Protein AF-A0A2Z6NXZ6-F1 (afdb_monomer)

Mean predicted aligned error: 5.35 Å

Sequence (61 aa):
MMFFYYALSPYRVENSSEPWPIILWLPGGPGLSGGLGNFEEIGPLDANLKPRNFTWTIQL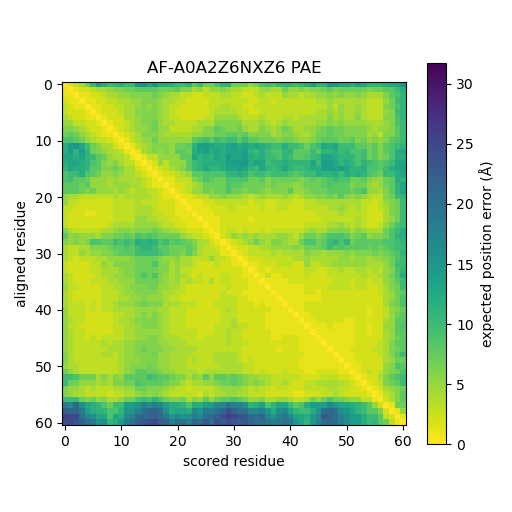E

Foldseek 3Di:
DDDDDDDAAPDDDPDPVDDDDDDDDDDDDPPDDCVCCQAPNAHQHHPVRHGDCHHPRDDDD

Organism: Trifolium subterraneum (NCBI:txid3900)

Secondary structure (DSSP, 8-state):
---------SS----TTSPPPP------STT--HHHIIIIIISSB-TTSPBPS--SS----

Structure (mmCIF, N/CA/C/O backbone):
data_AF-A0A2Z6NXZ6-F1
#
_entry.id   AF-A0A2Z6NXZ6-F1
#
loop_
_atom_site.group_PDB
_atom_site.id
_atom_site.type_symbol
_atom_site.label_atom_id
_atom_site.label_alt_id
_atom_site.label_comp_id
_atom_site.label_asym_id
_atom_site.label_entity_id
_atom_site.label_seq_id
_atom_site.pdbx_PDB_ins_code
_atom_site.Cartn_x
_atom_site.Cartn_y
_atom_site.Cartn_z
_atom_site.occupancy
_atom_site.B_iso_or_equiv
_atom_site.auth_seq_id
_atom_site.auth_comp_id
_atom_site.auth_asym_id
_atom_site.auth_atom_id
_atom_site.pdbx_PDB_model_num
ATOM 1 N N . MET A 1 1 ? 12.342 12.968 -2.775 1.00 75.94 1 MET A N 1
ATOM 2 C CA . MET A 1 1 ? 10.884 13.159 -2.620 1.00 75.94 1 MET A CA 1
ATOM 3 C C . MET A 1 1 ? 10.285 11.804 -2.288 1.00 75.94 1 MET A C 1
ATOM 5 O O . MET A 1 1 ? 10.628 10.856 -2.982 1.00 75.94 1 MET A O 1
ATOM 9 N N . MET A 1 2 ? 9.486 11.696 -1.227 1.00 85.12 2 MET A N 1
ATOM 10 C CA . MET A 1 2 ? 8.829 10.444 -0.828 1.00 85.12 2 MET A CA 1
ATOM 11 C C . MET A 1 2 ? 7.351 10.525 -1.207 1.00 85.12 2 MET A C 1
ATOM 13 O O . MET A 1 2 ? 6.718 11.543 -0.934 1.00 85.12 2 MET A O 1
ATOM 17 N N . PHE A 1 3 ? 6.815 9.471 -1.816 1.00 88.12 3 PHE A N 1
ATOM 18 C CA . PHE A 1 3 ? 5.398 9.364 -2.153 1.00 88.12 3 PHE A CA 1
ATOM 19 C C . PHE A 1 3 ? 4.775 8.220 -1.362 1.00 88.12 3 PHE A C 1
ATOM 21 O O . PHE A 1 3 ? 5.377 7.157 -1.231 1.00 88.12 3 PHE A O 1
ATOM 28 N N . PHE A 1 4 ? 3.566 8.447 -0.856 1.00 90.25 4 PHE A N 1
ATOM 29 C CA . PHE A 1 4 ? 2.798 7.454 -0.118 1.00 90.25 4 PHE A CA 1
ATOM 30 C C . PHE A 1 4 ? 1.505 7.153 -0.860 1.00 90.25 4 PHE A C 1
ATOM 32 O O . PHE A 1 4 ? 0.849 8.057 -1.375 1.00 90.25 4 PHE A O 1
ATOM 39 N N . TYR A 1 5 ? 1.139 5.877 -0.872 1.00 88.25 5 TYR A N 1
ATOM 40 C CA . TYR A 1 5 ? -0.188 5.417 -1.244 1.00 88.25 5 TYR A CA 1
ATOM 41 C C . TYR A 1 5 ? -0.870 4.903 0.022 1.00 88.25 5 TYR A C 1
ATOM 43 O O . TYR A 1 5 ? -0.291 4.098 0.750 1.00 88.25 5 TYR A O 1
ATOM 51 N N . TYR A 1 6 ? -2.072 5.400 0.301 1.00 88.44 6 TYR A N 1
ATOM 52 C CA . TYR A 1 6 ? -2.835 5.051 1.493 1.00 88.44 6 TYR A CA 1
ATOM 53 C C . TYR A 1 6 ? -4.184 4.474 1.083 1.00 88.44 6 TYR A C 1
ATOM 55 O O . TYR A 1 6 ? -4.927 5.105 0.332 1.00 88.44 6 TYR A O 1
ATOM 63 N N . ALA A 1 7 ? -4.486 3.279 1.581 1.00 85.69 7 ALA A N 1
ATOM 64 C CA . ALA A 1 7 ? -5.751 2.599 1.361 1.00 85.69 7 ALA A CA 1
ATOM 65 C C . ALA A 1 7 ? -6.418 2.319 2.708 1.00 85.69 7 ALA A C 1
ATOM 67 O O . ALA A 1 7 ? -5.773 1.878 3.658 1.00 85.69 7 ALA A O 1
ATOM 68 N N . LEU A 1 8 ? -7.719 2.580 2.765 1.00 82.75 8 LEU A N 1
ATOM 69 C CA . LEU A 1 8 ? -8.567 2.293 3.912 1.00 82.75 8 LEU A CA 1
ATOM 70 C C . LEU A 1 8 ? -9.310 0.986 3.660 1.00 82.75 8 LEU A C 1
ATOM 72 O O . LEU A 1 8 ? -9.748 0.734 2.537 1.00 82.75 8 LEU A O 1
ATOM 76 N N . SER A 1 9 ? -9.471 0.172 4.700 1.00 79.19 9 SER A N 1
ATOM 77 C CA . SER A 1 9 ? -10.413 -0.944 4.629 1.00 79.19 9 SER A CA 1
ATOM 78 C C . SER A 1 9 ? -11.856 -0.402 4.677 1.00 79.19 9 SER A C 1
ATOM 80 O O . SER A 1 9 ? -12.094 0.635 5.304 1.00 79.19 9 SER A O 1
ATOM 82 N N . PRO A 1 10 ? -12.808 -1.036 3.965 1.00 77.19 10 PRO A N 1
ATOM 83 C CA . PRO A 1 10 ? -14.193 -0.568 3.872 1.00 77.19 10 PRO A CA 1
ATOM 84 C C . PRO A 1 10 ? -15.001 -0.811 5.152 1.00 77.19 10 PRO A C 1
ATOM 86 O O . PRO A 1 10 ? -16.049 -0.196 5.347 1.00 77.19 10 PRO A O 1
ATOM 89 N N . TYR A 1 11 ? -14.531 -1.702 6.024 1.00 77.19 11 TYR A N 1
ATOM 90 C CA . TYR A 1 11 ? -15.111 -1.893 7.349 1.00 77.19 11 TYR A CA 1
ATOM 91 C C . TYR A 1 11 ? -14.778 -0.666 8.227 1.00 77.19 11 TYR A C 1
ATOM 93 O O . TYR A 1 11 ? -13.916 0.141 7.892 1.00 77.19 11 TYR A O 1
ATOM 101 N N . ARG A 1 12 ? -15.477 -0.431 9.335 1.00 71.94 12 ARG A N 1
ATOM 102 C CA . ARG A 1 12 ? -15.171 0.722 10.198 1.00 71.94 12 ARG A CA 1
ATOM 103 C C . ARG A 1 12 ? -15.274 0.304 11.647 1.00 71.94 12 ARG A C 1
ATOM 105 O O . ARG A 1 12 ? -16.212 -0.397 12.005 1.00 71.94 12 ARG A O 1
ATOM 112 N N . VAL A 1 13 ? -14.338 0.754 12.482 1.00 74.81 13 VAL A N 1
ATOM 113 C CA . VAL A 1 13 ? -14.518 0.655 13.935 1.00 74.81 13 VAL A CA 1
ATOM 114 C C . VAL A 1 13 ? -15.367 1.819 14.401 1.00 74.81 13 VAL A C 1
ATOM 116 O O . VAL A 1 13 ? -15.064 2.976 14.109 1.00 74.81 13 VAL A O 1
ATOM 119 N N . GLU A 1 14 ? -16.429 1.510 15.132 1.00 78.94 14 GLU A N 1
ATOM 120 C CA . GLU A 1 14 ? -17.288 2.516 15.760 1.00 78.94 14 GLU A CA 1
ATOM 121 C C . 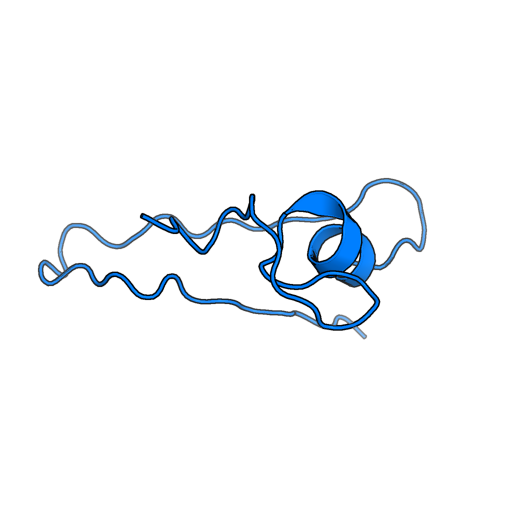GLU A 1 14 ? -16.710 3.007 17.096 1.00 78.94 14 GLU A C 1
ATOM 123 O O . GLU A 1 14 ? -16.902 4.159 17.479 1.00 78.94 14 GLU A O 1
ATOM 128 N N . ASN A 1 15 ? -15.952 2.151 17.785 1.00 83.81 15 ASN A N 1
ATOM 129 C CA . ASN A 1 15 ? -15.305 2.451 19.055 1.00 83.81 15 ASN A CA 1
ATOM 130 C C . ASN A 1 15 ? -13.960 3.180 18.865 1.00 83.81 15 ASN A C 1
ATOM 132 O O . ASN A 1 15 ? -12.958 2.587 18.470 1.00 83.81 15 ASN A O 1
ATOM 136 N N . SER A 1 16 ? -13.910 4.464 19.225 1.00 80.19 16 SER A N 1
ATOM 137 C CA . SER A 1 16 ? -12.687 5.277 19.154 1.00 80.19 16 SER A CA 1
ATOM 138 C C . SER A 1 16 ? -11.569 4.829 20.101 1.00 80.19 16 SER A C 1
ATOM 140 O O . SER A 1 16 ? -10.423 5.228 19.907 1.00 80.19 16 SER A O 1
ATOM 142 N N . SER A 1 17 ? -11.881 4.042 21.134 1.00 88.62 17 SER A N 1
ATOM 143 C CA . SER A 1 17 ? -10.884 3.508 22.070 1.00 88.62 17 SER A CA 1
ATOM 144 C C . SER A 1 17 ? -10.114 2.308 21.508 1.00 88.62 17 SER A C 1
ATOM 146 O O . SER A 1 17 ? -9.098 1.932 22.085 1.00 88.62 17 SER A O 1
ATOM 148 N N . GLU A 1 18 ? -10.550 1.744 20.377 1.00 83.62 18 GLU A N 1
ATOM 149 C CA . GLU A 1 18 ? -9.919 0.598 19.710 1.00 83.62 18 GLU A CA 1
ATOM 150 C C . GLU A 1 18 ? -9.655 0.914 18.225 1.00 83.62 18 GLU A C 1
ATOM 152 O O . GLU A 1 18 ? -10.299 0.362 17.333 1.00 83.62 18 GLU A O 1
ATOM 157 N N . PRO A 1 19 ? -8.735 1.845 17.917 1.00 82.81 19 PRO A N 1
ATOM 158 C CA . PRO A 1 19 ? -8.440 2.206 16.537 1.00 82.81 19 PRO A CA 1
ATOM 159 C C . PRO A 1 19 ? -7.856 1.019 15.763 1.00 82.81 19 PRO A C 1
ATOM 161 O O . PRO A 1 19 ? -7.175 0.154 16.316 1.00 82.81 19 PRO A O 1
ATOM 164 N N . TRP A 1 20 ? -8.071 1.012 14.450 1.00 82.44 20 TRP A N 1
ATOM 165 C CA . TRP A 1 20 ? -7.480 -0.003 13.588 1.00 82.44 20 TRP A CA 1
ATOM 166 C C . TRP A 1 20 ? -5.956 0.037 13.552 1.00 82.44 20 TRP A C 1
ATOM 168 O O . TRP A 1 20 ? -5.360 1.117 13.629 1.00 82.44 20 TRP A O 1
ATOM 178 N N . PRO A 1 21 ? -5.318 -1.132 13.357 1.00 86.50 21 PRO A N 1
ATOM 179 C CA . PRO A 1 21 ? -3.893 -1.174 13.102 1.00 86.50 21 PRO A CA 1
ATOM 180 C C . PRO A 1 21 ? -3.579 -0.446 11.790 1.00 86.50 21 PRO A C 1
ATOM 182 O O . PRO A 1 21 ? -4.241 -0.638 10.771 1.00 86.50 21 PRO A O 1
ATOM 185 N N . ILE A 1 22 ? -2.533 0.378 11.816 1.00 88.25 22 ILE A N 1
ATOM 186 C CA . ILE A 1 22 ? -1.956 0.981 10.614 1.00 88.25 22 ILE A CA 1
ATOM 187 C C . ILE A 1 22 ? -0.796 0.098 10.176 1.00 88.25 22 ILE A C 1
ATOM 189 O O . ILE A 1 22 ? 0.130 -0.148 10.949 1.00 88.25 22 ILE A O 1
ATOM 193 N N . ILE A 1 23 ? -0.835 -0.352 8.926 1.00 89.81 23 ILE A N 1
ATOM 194 C CA . ILE A 1 23 ? 0.237 -1.145 8.331 1.00 89.81 23 ILE A CA 1
ATOM 195 C C . ILE A 1 23 ? 1.024 -0.257 7.371 1.00 89.81 23 ILE A C 1
ATOM 197 O O . ILE A 1 23 ? 0.461 0.338 6.454 1.00 89.81 23 ILE A O 1
ATOM 201 N N . LEU A 1 24 ? 2.338 -0.189 7.580 1.00 92.38 24 LEU A N 1
ATOM 202 C CA . LEU A 1 24 ? 3.279 0.414 6.644 1.00 92.38 24 LEU A CA 1
ATOM 203 C C . LEU A 1 24 ? 3.982 -0.700 5.866 1.00 92.38 24 LEU A C 1
ATOM 205 O O . LEU A 1 24 ? 4.644 -1.546 6.464 1.00 92.38 24 LEU A O 1
ATOM 209 N N . TRP A 1 25 ? 3.856 -0.679 4.541 1.00 91.50 25 TRP A N 1
ATOM 210 C CA . TRP A 1 25 ? 4.515 -1.630 3.650 1.00 91.50 25 TRP A CA 1
ATOM 211 C C . TRP A 1 25 ? 5.612 -0.943 2.845 1.00 91.50 25 TRP A C 1
ATOM 213 O O . TRP A 1 25 ? 5.372 0.091 2.218 1.00 91.50 25 TRP A O 1
ATOM 223 N N . LEU A 1 26 ? 6.811 -1.522 2.856 1.00 92.50 26 LEU A N 1
ATOM 224 C CA . LEU A 1 26 ? 7.971 -1.020 2.129 1.00 92.50 26 LEU A CA 1
ATOM 225 C C . LEU A 1 26 ? 8.592 -2.179 1.341 1.00 92.50 26 LEU A C 1
ATOM 227 O O . LEU A 1 26 ? 8.969 -3.178 1.956 1.00 92.50 26 LEU A O 1
ATOM 231 N N . PRO A 1 27 ? 8.713 -2.072 0.008 1.00 89.06 27 PRO A N 1
ATOM 232 C CA . PRO A 1 27 ? 9.408 -3.083 -0.771 1.00 89.06 27 PRO A CA 1
ATOM 233 C C . PRO A 1 27 ? 10.892 -3.089 -0.394 1.00 89.06 27 PRO A C 1
ATOM 235 O O . PRO A 1 27 ? 11.474 -2.054 -0.056 1.00 89.06 27 PRO A O 1
ATOM 238 N N . GLY A 1 28 ? 11.506 -4.269 -0.458 1.00 89.06 28 GLY A N 1
ATOM 239 C CA . GLY A 1 28 ? 12.948 -4.413 -0.276 1.00 89.06 28 GLY A CA 1
ATOM 240 C C . GLY A 1 28 ? 13.747 -3.859 -1.461 1.00 89.06 28 GLY A C 1
ATOM 241 O O . GLY A 1 28 ? 13.191 -3.284 -2.388 1.00 89.06 28 GLY A O 1
ATOM 242 N N . GLY A 1 29 ? 15.063 -4.087 -1.460 1.00 89.56 29 GLY A N 1
ATOM 243 C CA . GLY A 1 29 ? 15.956 -3.698 -2.558 1.00 89.56 29 GLY A CA 1
ATOM 244 C C . GLY A 1 29 ? 16.127 -2.175 -2.739 1.00 89.56 29 GLY A C 1
ATOM 245 O O . GLY A 1 29 ? 15.247 -1.379 -2.417 1.00 89.56 29 GLY A O 1
ATOM 246 N N . PRO A 1 30 ? 17.276 -1.711 -3.249 1.00 90.94 30 PRO A N 1
ATOM 247 C CA . PRO A 1 30 ? 17.462 -0.292 -3.527 1.00 90.94 30 PRO A CA 1
ATOM 248 C C . PRO A 1 30 ? 16.633 0.140 -4.746 1.00 90.94 30 PRO A C 1
ATOM 250 O O . PRO A 1 30 ? 16.708 -0.470 -5.809 1.00 90.94 30 PRO A O 1
ATOM 253 N N . GLY A 1 31 ? 15.872 1.227 -4.603 1.00 88.00 31 GLY A N 1
ATOM 254 C CA . GLY A 1 31 ? 15.165 1.876 -5.714 1.00 88.00 31 GLY A CA 1
ATOM 255 C C . GLY A 1 31 ? 13.840 1.233 -6.137 1.00 88.00 31 GLY A C 1
ATOM 256 O O . GLY A 1 31 ? 13.240 1.708 -7.101 1.00 88.00 31 GLY A O 1
ATOM 257 N N . LEU A 1 32 ? 13.355 0.197 -5.441 1.00 88.44 32 LEU A N 1
ATOM 258 C CA . LEU A 1 32 ? 12.029 -0.358 -5.719 1.00 88.44 32 LEU A CA 1
ATOM 259 C C . LEU A 1 32 ? 10.918 0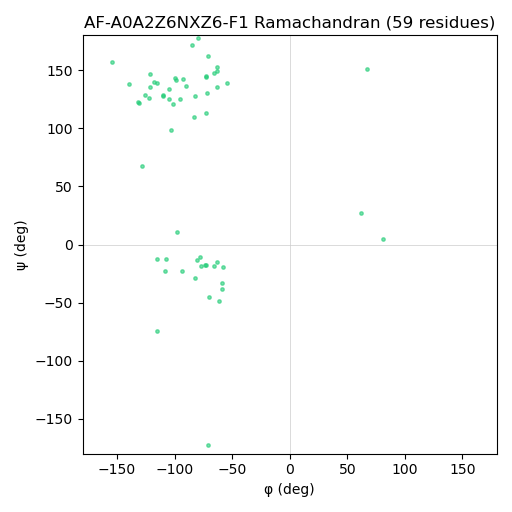.582 -5.234 1.00 88.44 32 LEU A C 1
ATOM 261 O O . LEU A 1 32 ? 11.029 1.260 -4.213 1.00 88.44 32 LEU A O 1
ATOM 265 N N . SER A 1 33 ? 9.830 0.624 -5.999 1.00 89.62 33 SER A N 1
ATOM 266 C CA . SER A 1 33 ? 8.666 1.461 -5.711 1.00 89.62 33 SER A CA 1
ATOM 267 C C . SER A 1 33 ? 7.663 0.711 -4.849 1.00 89.62 33 SER A C 1
ATOM 269 O O . SER A 1 33 ? 7.315 -0.426 -5.165 1.00 89.62 33 SER A O 1
ATOM 271 N N . GLY A 1 34 ? 7.110 1.370 -3.824 1.00 89.69 34 GLY A N 1
ATOM 272 C CA . GLY A 1 34 ? 5.986 0.830 -3.045 1.00 89.69 34 GLY A CA 1
ATOM 273 C C . GLY A 1 34 ? 4.752 0.504 -3.893 1.00 89.69 34 GLY A C 1
ATOM 274 O O . GLY A 1 34 ? 3.934 -0.321 -3.495 1.00 89.69 34 GLY A O 1
ATOM 275 N N . GLY A 1 35 ? 4.659 1.076 -5.099 1.00 89.94 35 GLY A N 1
ATOM 276 C CA . GLY A 1 35 ? 3.659 0.690 -6.090 1.00 89.94 35 GLY A CA 1
ATOM 277 C C . GLY A 1 35 ? 3.744 -0.784 -6.495 1.00 89.94 35 GLY A C 1
ATOM 278 O O . GLY A 1 35 ? 2.700 -1.387 -6.704 1.00 89.94 35 GLY A O 1
ATOM 279 N N . LEU A 1 36 ? 4.938 -1.392 -6.533 1.00 90.25 36 LEU A N 1
ATOM 280 C CA . LEU A 1 36 ? 5.080 -2.830 -6.802 1.00 90.25 36 LEU A CA 1
ATOM 281 C C . LEU A 1 36 ? 4.372 -3.653 -5.724 1.00 90.25 36 LEU A C 1
ATOM 283 O O . LEU A 1 36 ? 3.521 -4.470 -6.047 1.00 90.25 36 LEU A O 1
ATOM 287 N N . GLY A 1 37 ? 4.618 -3.348 -4.448 1.00 90.69 37 GLY A N 1
ATOM 288 C CA . GLY A 1 37 ? 3.912 -4.002 -3.346 1.00 90.69 37 GLY A CA 1
ATOM 289 C C . GLY A 1 37 ? 2.394 -3.820 -3.424 1.00 90.69 37 GLY A C 1
ATOM 290 O O . GLY A 1 37 ? 1.638 -4.755 -3.175 1.00 90.69 37 GLY A O 1
ATOM 291 N N . ASN A 1 38 ? 1.927 -2.638 -3.833 1.00 91.56 38 ASN A N 1
ATOM 292 C CA . ASN A 1 38 ? 0.496 -2.381 -3.968 1.00 91.56 38 ASN A CA 1
ATOM 293 C C . ASN A 1 38 ? -0.148 -3.147 -5.140 1.00 91.56 38 ASN A C 1
ATOM 295 O O . ASN A 1 38 ? -1.209 -3.726 -4.957 1.00 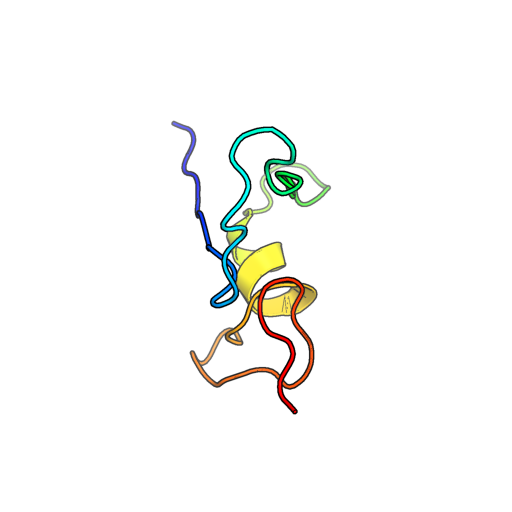91.56 38 ASN A O 1
ATOM 299 N N . PHE A 1 39 ? 0.458 -3.169 -6.329 1.00 92.56 39 PHE A N 1
ATOM 300 C CA . PHE A 1 39 ? -0.186 -3.742 -7.521 1.00 92.56 39 PHE A CA 1
ATOM 301 C C . PHE A 1 39 ? 0.156 -5.219 -7.770 1.00 92.56 39 PHE A C 1
ATOM 303 O O . PHE A 1 39 ? -0.617 -5.938 -8.402 1.00 92.56 39 PHE A O 1
ATOM 310 N N . GLU A 1 40 ? 1.278 -5.709 -7.245 1.00 91.88 40 GLU A N 1
ATOM 311 C CA . GLU A 1 40 ? 1.743 -7.082 -7.480 1.00 91.88 40 GLU A CA 1
ATOM 312 C C . GLU A 1 40 ? 1.600 -7.986 -6.247 1.00 91.88 40 GLU A C 1
ATOM 314 O O . GLU A 1 40 ? 1.437 -9.199 -6.402 1.00 91.88 40 GLU A O 1
ATOM 319 N N . GLU A 1 41 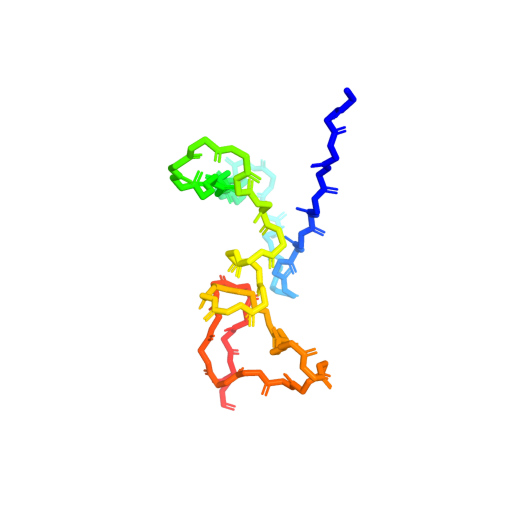? 1.546 -7.430 -5.033 1.00 91.25 41 GLU A N 1
ATOM 320 C CA . GLU A 1 41 ? 1.577 -8.223 -3.796 1.00 91.25 41 GLU A CA 1
ATOM 321 C C . GLU A 1 41 ? 0.278 -8.114 -2.979 1.00 91.25 41 GLU A C 1
ATOM 323 O O . GLU A 1 41 ? -0.517 -9.059 -2.966 1.00 91.25 41 GLU A O 1
ATOM 328 N N . ILE A 1 42 ? 0.048 -6.979 -2.309 1.00 91.75 42 ILE A N 1
ATOM 329 C CA . ILE A 1 42 ? -0.907 -6.869 -1.188 1.00 91.75 42 ILE A CA 1
ATOM 330 C C . ILE A 1 42 ? -2.114 -5.962 -1.440 1.00 91.75 42 ILE A C 1
ATOM 332 O O . ILE A 1 42 ? -3.037 -5.953 -0.625 1.00 91.75 42 ILE A O 1
ATOM 336 N N . GLY A 1 43 ? -2.103 -5.158 -2.503 1.00 91.25 43 GLY A N 1
ATOM 337 C CA . GLY A 1 43 ? -3.163 -4.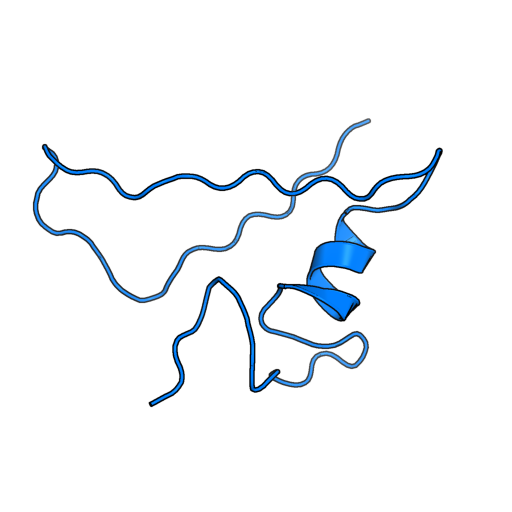188 -2.750 1.00 91.25 43 GLY A CA 1
ATOM 338 C C . GLY A 1 43 ? -4.369 -4.771 -3.491 1.00 91.25 43 GLY A C 1
ATOM 339 O O . GLY A 1 43 ? -4.360 -5.911 -3.953 1.00 91.25 43 GLY A O 1
ATOM 340 N N . PRO A 1 44 ? -5.448 -3.980 -3.594 1.00 90.56 44 PRO A N 1
ATOM 341 C CA . PRO A 1 44 ? -6.742 -4.446 -4.090 1.00 90.56 44 PRO A CA 1
ATOM 342 C C . PRO A 1 44 ? -6.825 -4.602 -5.611 1.00 90.56 44 PRO A C 1
ATOM 344 O O . PRO A 1 44 ? -7.739 -5.262 -6.101 1.00 90.56 44 PRO A O 1
ATOM 347 N N . LEU A 1 45 ? -5.911 -3.976 -6.352 1.00 91.75 45 LEU A N 1
ATOM 348 C CA . LEU A 1 45 ? -5.893 -3.967 -7.811 1.00 91.75 45 LEU A CA 1
ATOM 349 C C . LEU A 1 45 ? -4.575 -4.544 -8.319 1.00 91.75 45 LEU A C 1
ATOM 351 O O . LEU A 1 45 ? -3.541 -4.345 -7.687 1.00 91.75 45 LEU A O 1
ATOM 355 N N . ASP A 1 46 ? -4.610 -5.223 -9.460 1.00 93.00 46 ASP A N 1
ATOM 356 C CA . ASP A 1 46 ? -3.408 -5.640 -10.179 1.00 93.00 46 ASP A CA 1
ATOM 357 C C . ASP A 1 46 ? -2.797 -4.489 -11.008 1.00 93.00 46 ASP A C 1
ATOM 359 O O . ASP A 1 46 ? -3.343 -3.381 -11.076 1.00 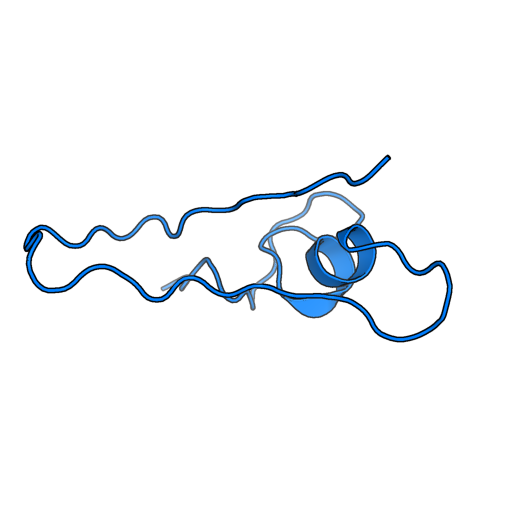93.00 46 ASP A O 1
ATOM 363 N N . ALA A 1 47 ? -1.670 -4.742 -11.678 1.00 93.12 47 ALA A N 1
ATOM 364 C CA . ALA A 1 47 ? -1.032 -3.762 -12.564 1.00 93.12 47 ALA A CA 1
ATOM 365 C C . ALA A 1 47 ? -1.888 -3.352 -13.781 1.00 93.12 47 ALA A C 1
ATOM 367 O O . ALA A 1 47 ? -1.608 -2.334 -14.413 1.00 93.12 47 ALA A O 1
ATOM 368 N N . ASN A 1 48 ? -2.950 -4.104 -14.094 1.00 95.38 48 ASN A N 1
ATOM 369 C CA . ASN A 1 48 ? -3.939 -3.781 -15.124 1.00 95.38 48 ASN A CA 1
ATOM 370 C C . ASN A 1 48 ?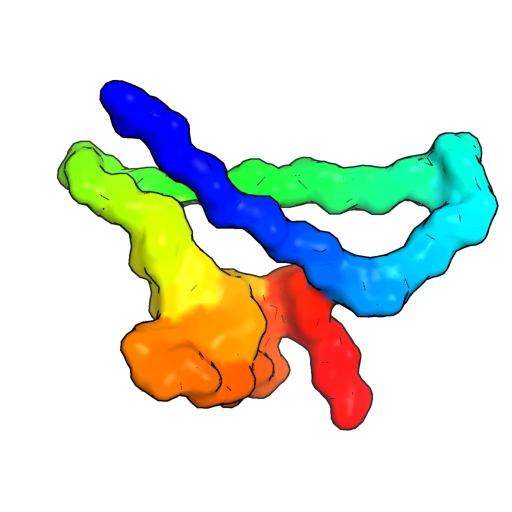 -5.200 -3.120 -14.541 1.00 95.38 48 ASN A C 1
ATOM 372 O O . ASN A 1 48 ? -6.198 -2.979 -15.252 1.00 95.38 48 ASN A O 1
ATOM 376 N N . LEU A 1 49 ? -5.168 -2.729 -13.263 1.00 92.50 49 LEU A N 1
ATOM 377 C CA . LEU A 1 49 ? -6.275 -2.125 -12.521 1.00 92.50 49 LEU A CA 1
ATOM 378 C C . LEU A 1 49 ? -7.505 -3.034 -12.384 1.00 92.50 49 LEU A C 1
ATOM 380 O O . LEU A 1 49 ? -8.630 -2.550 -12.239 1.00 92.50 49 LEU A O 1
ATOM 384 N N . LYS A 1 50 ? -7.308 -4.353 -12.408 1.00 93.31 50 LYS A N 1
ATOM 385 C CA . LYS A 1 50 ? -8.366 -5.331 -12.148 1.00 93.31 50 LYS A CA 1
ATOM 386 C C . LYS A 1 50 ? -8.387 -5.719 -10.669 1.00 93.31 50 LYS A C 1
ATOM 388 O O . LYS A 1 50 ? -7.318 -5.856 -10.077 1.00 93.31 50 LYS A O 1
ATOM 393 N N . PRO A 1 51 ? -9.572 -5.930 -10.068 1.00 91.25 51 PRO A N 1
ATOM 394 C CA . PRO A 1 51 ? -9.679 -6.426 -8.700 1.00 91.25 51 PRO A CA 1
ATOM 395 C C . PRO A 1 51 ? -8.916 -7.736 -8.492 1.00 91.25 51 PRO A C 1
ATOM 397 O O . PRO A 1 51 ? -8.969 -8.634 -9.336 1.00 91.25 51 PRO A O 1
ATOM 400 N N . ARG A 1 52 ? -8.235 -7.849 -7.351 1.00 89.50 52 ARG A N 1
ATOM 401 C CA . ARG A 1 52 ? -7.556 -9.071 -6.905 1.00 89.50 52 ARG A CA 1
ATOM 402 C C . ARG A 1 52 ? -8.412 -9.808 -5.878 1.00 89.50 52 ARG A C 1
ATOM 404 O O . ARG A 1 52 ? -9.015 -9.189 -5.008 1.00 89.50 52 ARG A O 1
ATOM 411 N N . ASN A 1 53 ? -8.393 -11.140 -5.936 1.00 86.88 53 ASN A N 1
ATOM 412 C CA . ASN A 1 53 ? -9.115 -11.994 -4.981 1.00 86.88 53 ASN A CA 1
ATOM 413 C C . ASN A 1 53 ? -8.471 -12.014 -3.584 1.00 86.88 53 ASN A C 1
ATOM 415 O O . ASN A 1 53 ? -9.109 -12.421 -2.620 1.00 86.88 53 ASN A O 1
ATOM 419 N N . PHE A 1 54 ? -7.207 -11.595 -3.477 1.00 83.31 54 PHE A N 1
ATOM 420 C CA . PHE A 1 54 ? -6.457 -11.545 -2.226 1.00 83.31 54 PHE A CA 1
ATOM 421 C C . PHE A 1 54 ? -5.788 -10.179 -2.099 1.00 83.31 54 PHE A C 1
ATOM 423 O O . PHE A 1 54 ? -5.024 -9.767 -2.974 1.00 83.31 54 PHE A O 1
ATOM 430 N N . THR A 1 55 ? -6.096 -9.486 -1.010 1.00 89.00 55 THR A N 1
ATOM 431 C CA . THR A 1 55 ? -5.563 -8.170 -0.647 1.00 89.00 55 THR A CA 1
ATOM 432 C C . 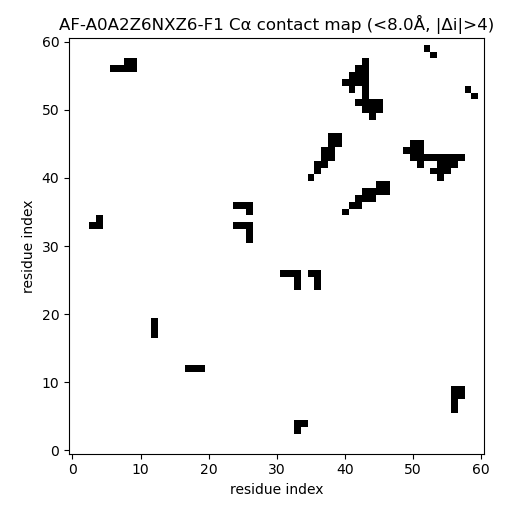THR A 1 55 ? -5.646 -8.017 0.867 1.00 89.00 55 THR A C 1
ATOM 434 O O . THR A 1 55 ? -6.443 -8.684 1.524 1.00 89.00 55 THR A O 1
ATOM 437 N N . TRP A 1 56 ? -4.817 -7.150 1.438 1.00 88.06 56 TRP A N 1
ATOM 438 C CA . TRP A 1 56 ? -4.851 -6.858 2.873 1.00 88.06 56 TRP A CA 1
ATOM 439 C C . TRP A 1 56 ? -5.944 -5.857 3.262 1.00 88.06 56 TRP A C 1
ATOM 441 O O . TRP A 1 56 ? -6.239 -5.707 4.444 1.00 88.06 56 TRP A O 1
ATOM 451 N N . THR A 1 57 ? -6.549 -5.161 2.294 1.00 78.81 57 THR A N 1
ATOM 452 C CA . THR A 1 57 ? -7.548 -4.110 2.555 1.00 78.81 57 THR A CA 1
ATOM 453 C C . THR A 1 57 ? -8.982 -4.507 2.215 1.00 78.81 57 THR A C 1
ATOM 455 O O . THR A 1 57 ? -9.900 -3.806 2.634 1.00 78.81 57 THR A O 1
ATOM 458 N N . ILE A 1 58 ? -9.198 -5.613 1.494 1.00 70.06 58 ILE A N 1
ATOM 459 C CA . ILE A 1 58 ? -10.534 -6.112 1.134 1.00 70.06 58 ILE A CA 1
ATOM 460 C C . ILE A 1 58 ? -10.660 -7.565 1.584 1.00 70.06 58 ILE A C 1
ATOM 462 O O . ILE A 1 58 ? -9.844 -8.408 1.227 1.00 70.06 58 ILE A O 1
ATOM 466 N N . GLN A 1 59 ? -11.728 -7.859 2.317 1.00 54.59 59 GLN A N 1
ATOM 467 C CA . GLN A 1 59 ? -12.226 -9.214 2.496 1.00 54.59 59 GLN A CA 1
ATOM 468 C C . GLN A 1 59 ? -13.444 -9.326 1.577 1.00 54.59 59 GLN A C 1
ATOM 470 O O . GLN A 1 59 ? -14.491 -8.757 1.887 1.00 54.59 59 GLN A O 1
ATOM 475 N N . LEU A 1 60 ? -13.252 -9.910 0.389 1.00 48.06 60 LEU A N 1
ATOM 476 C CA . LEU A 1 60 ? -14.363 -10.283 -0.483 1.00 48.06 60 LEU A CA 1
ATOM 477 C C . LEU A 1 60 ? -15.029 -11.494 0.176 1.00 48.06 60 LEU A C 1
ATOM 479 O O . LEU A 1 60 ? -14.380 -12.531 0.317 1.00 48.06 60 LEU A O 1
ATOM 483 N N . GLU A 1 61 ? -16.264 -11.329 0.648 1.00 46.81 61 GLU A N 1
ATOM 484 C CA . GLU A 1 61 ? -17.162 -12.469 0.880 1.00 46.81 61 GLU A CA 1
ATOM 485 C C . GLU A 1 61 ? -17.567 -13.101 -0.456 1.00 46.81 61 GLU A C 1
ATOM 487 O O . GLU A 1 61 ? -17.797 -12.340 -1.429 1.00 46.81 61 GLU A O 1
#

Radius of gyration: 13.44 Å; Cα contacts (8 Å, |Δi|>4): 56; chains: 1; bounding box: 35×26×37 Å

InterPro domains:
  IPR001563 Peptidase S10, serine carboxypeptidase [PF00450] (3-56)
  IPR029058 Alpha/Beta hydrolase fold [G3DSA:3.40.50.1820] (1-60)
  IPR029058 Alpha/Beta hydrolase fold [SSF53474] (3-57)

pLDDT: mean 85.21, std 9.83, range [46.81, 95.38]

Solvent-accessible surface area (backbone atoms only — not comparable to full-atom values): 4285 Å² total; per-residue (Å²): 140,88,86,85,87,88,86,77,50,87,72,79,76,87,54,82,92,58,70,80,86,83,85,86,81,74,54,67,76,90,88,56,54,52,62,52,42,35,31,76,61,41,30,57,32,34,86,83,71,41,80,45,97,58,30,80,52,56,83,83,127